Protein AF-A9UHM8-F1 (afdb_monomer)

Secondary structure (DSSP, 8-state):
-----------S-S---SSPPS--HHHHHHHHHHHSTTS---HHHHHHHHHHH-GGGGG-

Solvent-accessible surface area (backbone atoms only — not comparable to full-atom values): 3923 Å² total; per-residue (Å²): 136,82,86,78,73,77,75,74,80,72,70,80,79,61,82,51,56,73,55,83,70,100,61,54,70,68,54,51,54,51,50,47,27,69,69,34,93,78,60,58,72,55,74,68,55,44,52,51,52,50,31,70,60,32,51,46,60,65,83,114

Organism: Microtus levis (NCBI:txid537919)

pLDDT: mean 79.64, std 18.75, range [36.97, 97.0]

Structure (mmCIF, N/CA/C/O backbone):
data_AF-A9UHM8-F1
#
_entry.id   AF-A9UHM8-F1
#
loop_
_atom_site.group_PDB
_atom_site.id
_atom_site.type_symbol
_atom_site.label_atom_id
_atom_site.label_alt_id
_atom_site.label_comp_id
_atom_site.label_asym_id
_atom_site.label_entity_id
_ato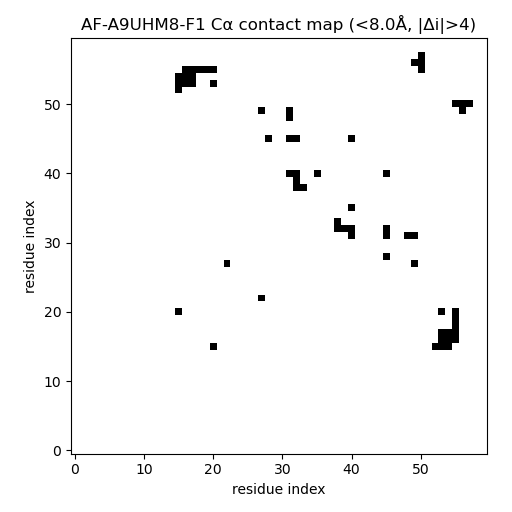m_site.label_seq_id
_atom_site.pdbx_PDB_ins_code
_atom_site.Cartn_x
_atom_site.Cartn_y
_atom_site.Cartn_z
_atom_site.occupancy
_atom_site.B_iso_or_equiv
_atom_site.auth_seq_id
_atom_site.auth_comp_id
_atom_site.auth_asym_id
_atom_site.auth_atom_id
_atom_site.pdbx_PDB_model_num
ATOM 1 N N . ALA A 1 1 ? -12.430 25.330 -3.608 1.00 36.97 1 ALA A N 1
ATOM 2 C CA . ALA A 1 1 ? -12.513 24.284 -4.647 1.00 36.97 1 ALA A CA 1
ATOM 3 C C . ALA A 1 1 ? -12.071 22.955 -4.036 1.00 36.97 1 ALA A C 1
ATOM 5 O O . ALA A 1 1 ? -10.881 22.749 -3.834 1.00 36.97 1 ALA A O 1
ATOM 6 N N . GLY A 1 2 ? -13.023 22.117 -3.616 1.00 39.31 2 GLY A N 1
ATOM 7 C CA . GLY A 1 2 ? -12.731 20.827 -2.986 1.00 39.31 2 GLY A CA 1
ATOM 8 C C . GLY A 1 2 ? -12.235 19.828 -4.027 1.00 39.31 2 GLY A C 1
ATOM 9 O O . GLY A 1 2 ? -12.917 19.578 -5.016 1.00 39.31 2 GLY A O 1
ATOM 10 N N . LEU A 1 3 ? -11.037 19.281 -3.824 1.00 52.16 3 LEU A N 1
ATOM 11 C CA . LEU A 1 3 ? -10.485 18.208 -4.648 1.00 52.16 3 LEU A CA 1
ATOM 12 C C . LEU A 1 3 ? -11.231 16.906 -4.338 1.00 52.16 3 LEU A C 1
ATOM 14 O O . LEU A 1 3 ? -10.754 16.060 -3.580 1.00 52.16 3 LEU A O 1
ATOM 18 N N . SER A 1 4 ? -12.403 16.742 -4.944 1.00 44.47 4 SER A N 1
ATOM 19 C CA . SER A 1 4 ? -13.123 15.474 -5.029 1.00 44.47 4 SER A CA 1
ATOM 20 C C . SER A 1 4 ? -12.326 14.518 -5.917 1.00 44.47 4 SER A C 1
ATOM 22 O O . SER A 1 4 ? -12.645 14.305 -7.084 1.00 44.47 4 SER A O 1
ATOM 24 N N . ARG A 1 5 ? -11.241 13.949 -5.382 1.00 49.25 5 ARG A N 1
ATOM 25 C CA . ARG A 1 5 ? -10.582 12.788 -5.985 1.00 49.25 5 ARG A CA 1
ATOM 26 C C . ARG A 1 5 ? -11.492 11.588 -5.763 1.00 49.25 5 ARG A C 1
ATOM 28 O O . ARG A 1 5 ? -11.294 10.822 -4.821 1.00 49.25 5 ARG A O 1
ATOM 35 N N . ALA A 1 6 ? -12.513 11.470 -6.613 1.00 46.25 6 ALA A N 1
ATOM 36 C CA . ALA A 1 6 ? -13.267 10.243 -6.795 1.00 46.25 6 ALA A CA 1
ATOM 37 C C . ALA A 1 6 ? -12.242 9.125 -7.013 1.00 46.25 6 ALA A C 1
ATOM 39 O O . ALA A 1 6 ? -11.530 9.085 -8.017 1.00 46.25 6 ALA A O 1
ATOM 40 N N . ARG A 1 7 ? -12.065 8.303 -5.980 1.00 56.03 7 ARG A N 1
ATOM 41 C CA . ARG A 1 7 ? -11.106 7.209 -5.958 1.00 56.03 7 ARG A CA 1
ATOM 42 C C . ARG A 1 7 ? -11.732 6.128 -6.822 1.00 56.03 7 ARG A C 1
ATOM 44 O O . ARG A 1 7 ? -12.553 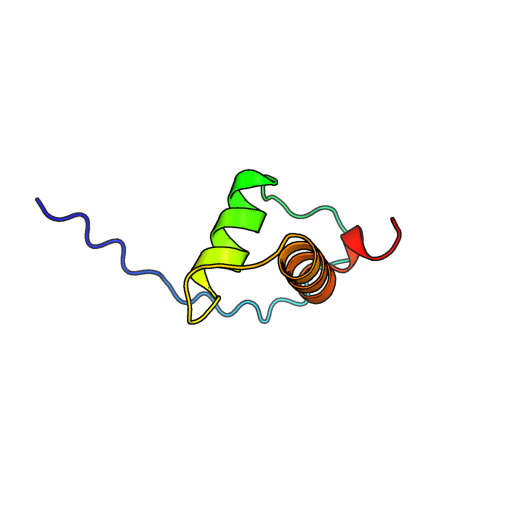5.370 -6.327 1.00 56.03 7 ARG A O 1
ATOM 51 N N . ASP A 1 8 ? -11.433 6.157 -8.118 1.00 54.59 8 ASP A N 1
ATOM 52 C CA . ASP A 1 8 ? -11.854 5.127 -9.064 1.00 54.59 8 ASP A CA 1
ATOM 53 C C . ASP A 1 8 ? -11.435 3.771 -8.472 1.00 54.59 8 ASP A C 1
ATOM 55 O O . ASP A 1 8 ? -10.229 3.534 -8.307 1.00 54.59 8 ASP A O 1
ATOM 59 N N . PRO A 1 9 ? -12.382 2.906 -8.063 1.00 46.06 9 PRO A N 1
ATOM 60 C CA . PRO A 1 9 ? -12.061 1.578 -7.587 1.00 46.06 9 PRO A CA 1
ATOM 61 C C . PRO A 1 9 ? -11.750 0.732 -8.822 1.00 46.06 9 PRO A C 1
ATOM 63 O O . PRO A 1 9 ? -12.490 -0.196 -9.154 1.00 46.06 9 PRO A O 1
ATOM 66 N N . LYS A 1 10 ? -10.658 1.062 -9.530 1.00 49.69 10 LYS A N 1
ATOM 67 C CA . LYS A 1 10 ? -10.148 0.238 -10.621 1.00 49.69 10 LYS A CA 1
ATOM 68 C C . LYS A 1 10 ? -9.809 -1.095 -10.008 1.00 49.69 10 LYS A C 1
ATOM 70 O O . LYS A 1 10 ? -8.846 -1.242 -9.262 1.00 49.69 10 LYS A O 1
ATOM 75 N N . THR A 1 11 ? -10.689 -2.033 -10.299 1.00 47.25 11 THR A N 1
ATOM 76 C CA . THR A 1 11 ? -10.672 -3.415 -9.886 1.00 47.25 11 THR A CA 1
ATOM 77 C C . THR A 1 11 ? -9.251 -3.940 -10.073 1.00 47.25 11 THR A C 1
ATOM 79 O O . THR A 1 11 ? -8.811 -4.166 -11.199 1.00 47.25 11 THR A O 1
ATOM 82 N N . TYR A 1 12 ? -8.528 -4.146 -8.969 1.00 54.38 12 TYR A N 1
ATOM 83 C CA . TYR A 1 12 ? -7.185 -4.747 -8.909 1.00 54.38 12 TYR A CA 1
ATOM 84 C C . TYR A 1 12 ? -7.173 -6.218 -9.398 1.00 54.38 12 TYR A C 1
ATOM 86 O O . TYR A 1 12 ? -6.219 -6.950 -9.183 1.00 54.38 12 TYR A O 1
ATOM 94 N N . ARG A 1 13 ? -8.226 -6.665 -10.099 1.00 52.06 13 ARG A N 1
ATOM 95 C CA . ARG A 1 13 ? -8.364 -7.987 -10.725 1.00 52.06 13 ARG A CA 1
ATOM 96 C C . ARG A 1 13 ? -7.589 -8.146 -12.032 1.00 52.06 13 ARG A C 1
ATOM 98 O O . ARG A 1 13 ? -7.793 -9.134 -12.732 1.00 52.06 13 ARG A O 1
ATOM 105 N N . ARG A 1 14 ? -6.693 -7.224 -12.390 1.00 58.16 14 ARG A N 1
ATOM 106 C CA . ARG A 1 14 ? -5.678 -7.578 -13.386 1.00 58.16 14 ARG A CA 1
ATOM 107 C C . ARG A 1 14 ? -4.684 -8.472 -12.673 1.00 58.16 14 ARG A C 1
ATOM 109 O O . ARG A 1 14 ? -4.002 -7.991 -11.781 1.00 58.16 14 ARG A O 1
ATOM 116 N N . SER A 1 15 ? -4.626 -9.748 -13.044 1.00 57.94 15 SER A N 1
ATOM 117 C CA . SER A 1 15 ? -3.547 -10.646 -12.638 1.00 57.94 15 SER A CA 1
ATOM 118 C C . SER A 1 15 ? -2.219 -9.948 -12.925 1.00 57.94 15 SER A C 1
ATOM 120 O O . SER A 1 15 ? -1.817 -9.828 -14.084 1.00 57.94 15 SER A O 1
ATOM 122 N N . TYR A 1 16 ? -1.590 -9.391 -11.890 1.00 71.25 16 TYR A N 1
ATOM 123 C CA . TYR A 1 16 ? -0.324 -8.700 -12.047 1.00 71.25 16 TYR A CA 1
ATOM 124 C C . TYR A 1 16 ? 0.701 -9.736 -12.490 1.00 71.25 16 TYR A C 1
ATOM 126 O O . TYR A 1 16 ? 0.879 -10.778 -11.861 1.00 71.25 16 TYR A O 1
ATOM 134 N N . THR A 1 17 ? 1.334 -9.474 -13.629 1.00 74.06 17 THR A N 1
ATOM 135 C CA . THR A 1 17 ? 2.398 -10.323 -14.162 1.00 74.06 17 THR A CA 1
ATOM 136 C C . THR A 1 17 ? 3.553 -10.415 -13.164 1.00 74.06 17 THR A C 1
ATOM 138 O O . THR A 1 17 ? 3.740 -9.510 -12.355 1.00 74.06 17 THR A O 1
ATOM 141 N N . HIS A 1 18 ? 4.417 -11.420 -13.307 1.00 78.06 18 HIS A N 1
ATOM 142 C CA . HIS A 1 18 ? 5.687 -11.530 -12.572 1.00 78.06 18 HIS A CA 1
ATOM 143 C C . HIS A 1 18 ? 6.712 -10.428 -12.928 1.00 78.06 18 HIS A C 1
ATOM 145 O O . HIS A 1 18 ? 7.883 -10.549 -12.598 1.00 78.06 18 HIS A O 1
ATOM 151 N N . ALA A 1 19 ? 6.301 -9.364 -13.621 1.00 82.00 19 ALA A N 1
ATOM 152 C CA . ALA A 1 19 ? 7.132 -8.210 -13.926 1.00 82.00 19 ALA A CA 1
ATOM 153 C C . ALA A 1 19 ? 7.062 -7.166 -12.804 1.00 82.00 19 ALA A C 1
ATOM 155 O O . ALA A 1 19 ? 6.064 -7.055 -12.087 1.00 82.00 19 ALA A O 1
ATOM 156 N N . LYS A 1 20 ? 8.121 -6.360 -12.693 1.00 82.25 20 LYS A N 1
ATOM 157 C CA . LYS A 1 20 ? 8.207 -5.267 -11.725 1.00 82.25 20 LYS A CA 1
ATOM 158 C C . LYS A 1 20 ? 7.025 -4.296 -11.896 1.00 82.25 20 LYS A C 1
ATOM 160 O O . LYS A 1 20 ? 6.848 -3.757 -12.991 1.00 82.25 20 LYS A O 1
ATOM 165 N N . PRO A 1 21 ? 6.241 -4.023 -10.841 1.00 85.69 21 PRO A N 1
ATOM 166 C CA . PRO A 1 21 ? 5.111 -3.107 -10.939 1.00 85.69 21 PRO A CA 1
ATOM 167 C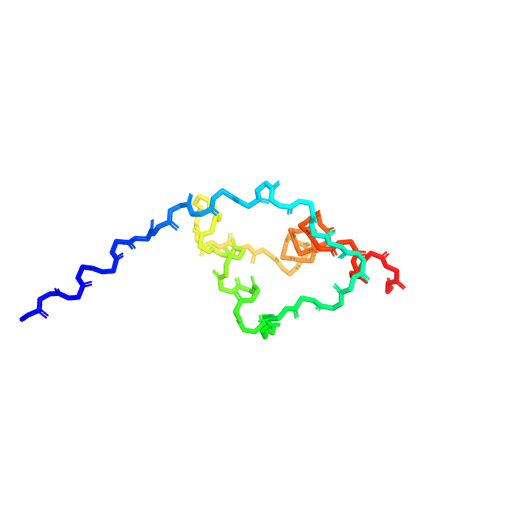 C . PRO A 1 21 ? 5.544 -1.667 -11.255 1.00 85.69 21 PRO A C 1
ATOM 169 O O . PRO A 1 21 ? 6.589 -1.224 -10.772 1.00 85.69 21 PRO A O 1
ATOM 172 N N . PRO A 1 22 ? 4.727 -0.886 -11.987 1.00 88.44 22 PRO A N 1
ATOM 173 C CA . PRO A 1 22 ? 5.005 0.517 -12.304 1.00 88.44 22 PRO A CA 1
ATOM 174 C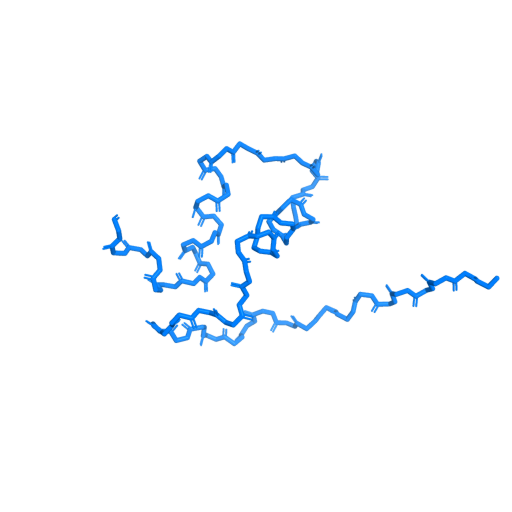 C . PRO A 1 22 ? 4.659 1.453 -11.129 1.00 88.44 22 PRO A C 1
ATOM 176 O O . PRO A 1 22 ? 4.093 2.528 -11.318 1.00 88.44 22 PRO A O 1
ATOM 179 N N . TYR A 1 23 ? 4.960 1.037 -9.898 1.00 89.62 23 TYR A N 1
ATOM 180 C CA . TYR A 1 23 ? 4.672 1.788 -8.680 1.00 89.62 23 TYR A CA 1
ATOM 181 C C . TYR A 1 23 ? 5.941 1.936 -7.846 1.00 89.62 23 TYR A C 1
ATOM 183 O O . TYR A 1 23 ? 6.729 1.002 -7.710 1.00 89.62 23 TYR A O 1
ATOM 191 N N . SER A 1 24 ? 6.133 3.120 -7.265 1.00 94.62 24 SER A N 1
ATOM 192 C CA . SER A 1 24 ? 7.197 3.331 -6.282 1.00 94.62 24 SER A CA 1
ATOM 193 C C . SER A 1 24 ? 6.858 2.636 -4.959 1.00 94.62 24 SER A C 1
ATOM 195 O O . SER A 1 24 ? 5.683 2.412 -4.661 1.00 94.62 24 SER A O 1
ATOM 197 N N . TYR A 1 25 ? 7.860 2.369 -4.118 1.00 92.62 25 TYR A N 1
ATOM 198 C CA . TYR A 1 25 ? 7.620 1.838 -2.770 1.00 92.62 25 TYR A CA 1
ATOM 199 C C . TYR A 1 25 ? 6.702 2.740 -1.937 1.00 92.62 25 TYR A C 1
ATOM 201 O O . TYR A 1 25 ? 5.811 2.233 -1.264 1.00 92.62 25 TYR A O 1
ATOM 209 N N . 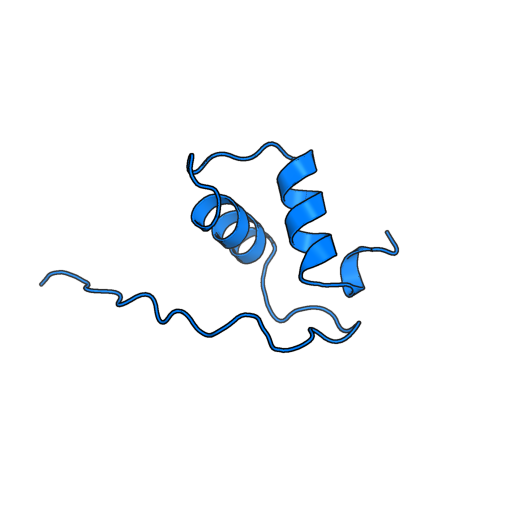ILE A 1 26 ? 6.843 4.068 -2.048 1.00 95.62 26 ILE A N 1
ATOM 210 C CA . ILE A 1 26 ? 5.952 5.028 -1.375 1.00 95.62 26 ILE A CA 1
ATOM 211 C C . ILE A 1 26 ? 4.505 4.796 -1.817 1.00 95.62 26 ILE A C 1
ATOM 213 O O . ILE A 1 26 ? 3.606 4.726 -0.980 1.00 95.62 26 ILE A O 1
ATOM 217 N N . SER A 1 27 ? 4.275 4.627 -3.122 1.00 94.38 27 SER A N 1
ATOM 218 C CA . SER A 1 27 ? 2.948 4.328 -3.661 1.00 94.38 27 SER A CA 1
ATOM 219 C C . SER A 1 27 ? 2.411 3.000 -3.127 1.00 94.38 27 SER A C 1
ATOM 221 O O . SER A 1 27 ? 1.269 2.960 -2.683 1.00 94.38 27 SER A O 1
ATOM 223 N N . LEU A 1 28 ? 3.219 1.935 -3.118 1.00 93.44 28 LEU A N 1
ATOM 224 C CA . LEU A 1 28 ? 2.815 0.614 -2.620 1.00 93.44 28 LEU A CA 1
ATOM 225 C C . LEU A 1 28 ? 2.419 0.654 -1.139 1.00 93.44 28 LEU A C 1
ATOM 227 O O . LEU A 1 28 ? 1.326 0.217 -0.788 1.00 93.44 28 LEU A O 1
ATOM 231 N N . ILE A 1 29 ? 3.262 1.252 -0.294 1.00 94.75 29 ILE A N 1
ATOM 232 C CA . ILE A 1 29 ? 3.004 1.418 1.144 1.00 94.75 29 ILE A CA 1
ATOM 233 C C . ILE A 1 29 ? 1.728 2.234 1.362 1.00 94.75 29 ILE A C 1
ATOM 235 O O . ILE A 1 29 ? 0.856 1.854 2.141 1.00 94.75 29 ILE A O 1
ATOM 239 N N . THR A 1 30 ? 1.584 3.335 0.624 1.00 95.38 30 THR A N 1
ATOM 240 C CA . THR A 1 30 ? 0.401 4.196 0.709 1.00 95.38 30 THR A CA 1
ATOM 241 C C . THR A 1 30 ? -0.867 3.431 0.334 1.00 95.38 30 THR A C 1
ATOM 243 O O . THR A 1 30 ? -1.889 3.579 1.000 1.00 95.38 30 THR A O 1
ATOM 246 N N . MET A 1 31 ? -0.818 2.605 -0.712 1.00 94.44 31 MET A N 1
ATOM 247 C CA . MET A 1 31 ? -1.959 1.800 -1.151 1.00 94.44 31 MET A CA 1
ATOM 248 C C . MET A 1 31 ? -2.326 0.723 -0.126 1.00 94.44 31 MET A C 1
ATOM 250 O O . MET A 1 31 ? -3.507 0.609 0.202 1.00 94.44 31 MET A O 1
ATOM 254 N N . ALA A 1 32 ? -1.340 0.025 0.444 1.00 94.69 32 ALA A N 1
ATOM 255 C CA . ALA A 1 32 ? -1.557 -0.960 1.505 1.00 94.69 32 ALA A CA 1
ATOM 256 C C . ALA A 1 32 ? -2.258 -0.329 2.722 1.00 94.69 32 ALA A C 1
ATOM 258 O O . ALA A 1 32 ? -3.318 -0.786 3.154 1.00 94.69 32 ALA A O 1
ATOM 259 N N . ILE A 1 33 ? -1.728 0.794 3.221 1.00 94.38 33 ILE A N 1
ATOM 260 C CA . ILE A 1 33 ? -2.297 1.520 4.367 1.00 94.38 33 ILE A CA 1
ATOM 261 C C . ILE A 1 33 ? -3.700 2.050 4.041 1.00 94.38 33 ILE A C 1
ATOM 263 O O . ILE A 1 33 ? -4.610 1.971 4.863 1.00 94.38 33 ILE A O 1
ATOM 267 N N . GLN A 1 34 ? -3.918 2.576 2.834 1.00 93.81 34 GLN A N 1
ATOM 268 C CA . GLN A 1 34 ? -5.238 3.066 2.435 1.00 93.81 34 GLN A CA 1
ATOM 269 C C . GLN A 1 34 ? -6.279 1.955 2.307 1.00 93.81 34 GLN A C 1
ATOM 271 O O . GLN A 1 34 ? -7.464 2.245 2.488 1.00 93.81 34 GLN A O 1
ATOM 276 N N . GLN A 1 35 ? -5.876 0.728 1.988 1.00 90.75 35 GLN A N 1
ATOM 277 C CA . GLN A 1 35 ? -6.785 -0.413 1.916 1.00 90.75 35 GLN A CA 1
ATOM 278 C C . GLN A 1 35 ? -7.055 -1.043 3.282 1.00 90.75 35 GLN A C 1
ATOM 280 O O . GLN A 1 35 ? -8.115 -1.644 3.454 1.00 90.75 35 GLN A O 1
ATOM 285 N N . SER A 1 36 ? -6.175 -0.858 4.272 1.00 92.38 36 SER A N 1
ATOM 286 C CA . SER A 1 36 ? -6.438 -1.379 5.611 1.00 92.38 36 SER A CA 1
ATOM 287 C C . SER A 1 36 ? -7.627 -0.655 6.269 1.00 92.38 36 SER A C 1
ATOM 289 O O . SER A 1 36 ? -7.813 0.561 6.083 1.00 92.38 36 SER A O 1
ATOM 291 N N . PRO A 1 37 ? -8.474 -1.376 7.028 1.00 92.25 37 PRO A N 1
ATOM 292 C CA . PRO A 1 37 ? -9.629 -0.779 7.697 1.00 92.25 37 PRO A CA 1
ATOM 293 C C . PRO A 1 37 ? -9.196 0.284 8.713 1.00 92.25 37 PRO A C 1
ATOM 295 O O . PRO A 1 37 ? -9.793 1.355 8.778 1.00 92.25 37 PRO A O 1
ATOM 298 N N . ASN A 1 38 ? -8.085 0.037 9.410 1.00 94.00 38 ASN A N 1
ATOM 299 C CA . ASN A 1 38 ? -7.589 0.885 10.494 1.00 94.00 38 ASN A CA 1
ATOM 300 C C . ASN A 1 38 ? -6.619 1.980 10.023 1.00 94.00 38 ASN A C 1
ATOM 302 O O . ASN A 1 38 ? -6.090 2.714 10.852 1.00 94.00 38 ASN A O 1
ATOM 306 N N . LYS A 1 39 ? -6.339 2.078 8.713 1.00 92.81 39 LYS A N 1
ATOM 307 C CA . LYS A 1 39 ? -5.329 2.992 8.136 1.00 92.81 39 LYS A CA 1
ATOM 308 C C . LYS A 1 39 ? -3.956 2.889 8.801 1.00 92.81 39 LYS A C 1
ATOM 310 O O . LYS A 1 39 ? -3.187 3.844 8.835 1.00 92.81 39 LYS A O 1
ATOM 315 N N . MET A 1 40 ? -3.654 1.700 9.298 1.00 93.75 40 MET A N 1
ATOM 316 C CA . MET A 1 40 ? -2.401 1.330 9.927 1.00 93.75 40 MET A CA 1
ATOM 317 C C . MET A 1 40 ? -2.107 -0.118 9.548 1.00 93.75 40 MET A C 1
ATOM 319 O O . MET A 1 40 ? -3.040 -0.916 9.434 1.00 93.75 40 MET A O 1
ATOM 323 N N . LEU A 1 41 ? -0.837 -0.418 9.297 1.00 95.88 41 LEU A N 1
ATOM 324 C CA . LEU A 1 41 ? -0.318 -1.755 9.035 1.00 95.88 41 LEU A CA 1
ATOM 325 C C . LEU A 1 41 ? 1.098 -1.834 9.598 1.00 95.88 41 LEU A C 1
ATOM 327 O O . LEU A 1 41 ? 1.856 -0.862 9.549 1.00 95.88 41 LEU A O 1
ATOM 331 N N . THR A 1 42 ? 1.452 -3.000 10.109 1.00 97.00 42 THR A N 1
ATOM 332 C CA . THR A 1 42 ? 2.826 -3.361 10.436 1.00 97.00 42 THR A CA 1
ATOM 333 C C . THR A 1 42 ? 3.642 -3.568 9.162 1.00 97.00 42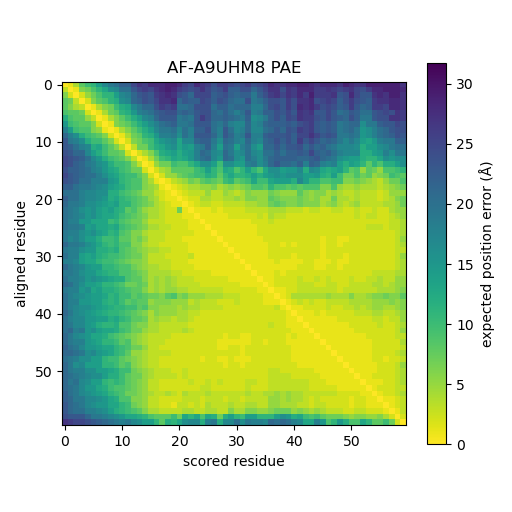 THR A C 1
ATOM 335 O O . THR A 1 42 ? 3.112 -3.773 8.068 1.00 97.00 42 THR A O 1
ATOM 338 N N . LEU A 1 43 ? 4.966 -3.568 9.310 1.00 94.62 43 LEU A N 1
ATOM 339 C CA . LEU A 1 43 ? 5.871 -3.834 8.197 1.00 94.62 43 LEU A CA 1
ATOM 340 C C . LEU A 1 43 ? 5.606 -5.210 7.557 1.00 94.62 43 LEU A C 1
ATOM 342 O O . LEU A 1 43 ? 5.574 -5.318 6.334 1.00 94.62 43 LEU A O 1
ATOM 346 N N . SER A 1 44 ? 5.357 -6.237 8.377 1.00 95.94 44 SER A N 1
ATOM 347 C CA . SER A 1 44 ? 5.043 -7.595 7.909 1.00 95.94 44 SER A CA 1
ATOM 348 C C . SER A 1 44 ? 3.774 -7.629 7.050 1.00 95.94 44 SER A C 1
ATOM 350 O O . SER A 1 44 ? 3.776 -8.196 5.959 1.00 95.94 44 SER A O 1
ATOM 352 N N . GLU A 1 45 ? 2.71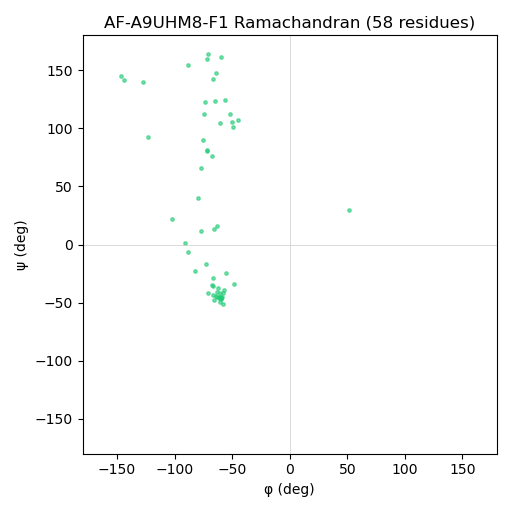0 -6.950 7.482 1.00 94.88 45 GLU A N 1
ATOM 353 C CA . GLU A 1 45 ? 1.450 -6.895 6.729 1.00 94.88 45 GLU A CA 1
ATOM 354 C C . GLU A 1 45 ? 1.598 -6.134 5.405 1.00 94.88 45 GLU A C 1
ATOM 356 O O . GLU A 1 45 ? 1.006 -6.525 4.400 1.00 94.88 45 GLU A O 1
ATOM 361 N N . ILE A 1 46 ? 2.420 -5.077 5.368 1.00 95.00 46 ILE A N 1
ATOM 362 C CA . ILE A 1 46 ? 2.735 -4.366 4.120 1.00 95.00 46 ILE A CA 1
ATOM 363 C C . ILE A 1 46 ? 3.458 -5.306 3.148 1.00 95.00 46 ILE A C 1
ATOM 365 O O . ILE A 1 46 ? 3.093 -5.364 1.974 1.00 95.00 46 ILE A O 1
ATOM 369 N N . TYR A 1 47 ? 4.448 -6.068 3.622 1.00 93.56 47 TYR A N 1
ATOM 370 C CA . TYR A 1 47 ? 5.142 -7.061 2.799 1.00 93.56 47 TYR A CA 1
ATOM 371 C C . TYR A 1 47 ? 4.182 -8.119 2.251 1.00 93.56 47 TYR A C 1
ATOM 373 O O . TYR A 1 47 ? 4.199 -8.391 1.049 1.00 93.56 47 TYR A O 1
ATOM 381 N N . GLN A 1 48 ? 3.318 -8.673 3.104 1.00 93.81 48 GLN A N 1
ATOM 382 C CA . GLN A 1 48 ? 2.312 -9.658 2.702 1.00 93.81 48 GLN A CA 1
ATOM 383 C C . GLN A 1 48 ? 1.348 -9.094 1.654 1.00 93.81 48 GLN A C 1
ATOM 385 O O . GLN A 1 48 ? 1.133 -9.733 0.628 1.00 93.81 48 GLN A O 1
ATOM 390 N N . TRP A 1 49 ? 0.831 -7.879 1.857 1.00 92.94 49 TRP A N 1
ATOM 391 C CA . TRP A 1 49 ? -0.065 -7.220 0.904 1.00 92.94 49 TRP A CA 1
ATOM 392 C C . TRP A 1 49 ? 0.601 -6.999 -0.460 1.00 92.94 49 TRP A C 1
ATOM 394 O O . TRP A 1 49 ? 0.009 -7.291 -1.501 1.00 92.94 49 TRP A O 1
ATOM 404 N N . ILE A 1 50 ? 1.854 -6.524 -0.470 1.00 91.88 50 ILE A N 1
ATOM 405 C CA . ILE A 1 50 ? 2.609 -6.305 -1.713 1.00 91.88 50 ILE A CA 1
ATOM 406 C C 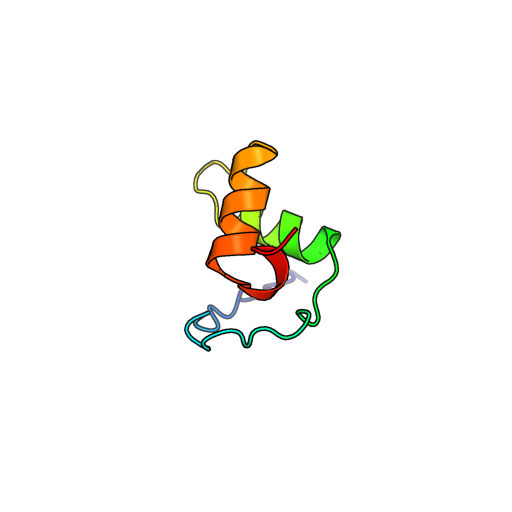. ILE A 1 50 ? 2.857 -7.636 -2.432 1.00 91.88 50 ILE A C 1
ATOM 408 O O . ILE A 1 50 ? 2.674 -7.700 -3.645 1.00 91.88 50 ILE A O 1
ATOM 412 N N . MET A 1 51 ? 3.257 -8.689 -1.716 1.00 91.25 51 MET A N 1
ATOM 413 C CA . MET A 1 51 ? 3.519 -10.011 -2.298 1.00 91.25 51 MET A CA 1
ATOM 414 C C . MET A 1 51 ? 2.254 -10.702 -2.814 1.00 91.25 51 MET A C 1
ATOM 416 O O . MET A 1 51 ? 2.316 -11.416 -3.820 1.00 91.25 51 MET A O 1
ATOM 420 N N . ASP A 1 52 ? 1.115 -10.509 -2.151 1.00 89.81 52 A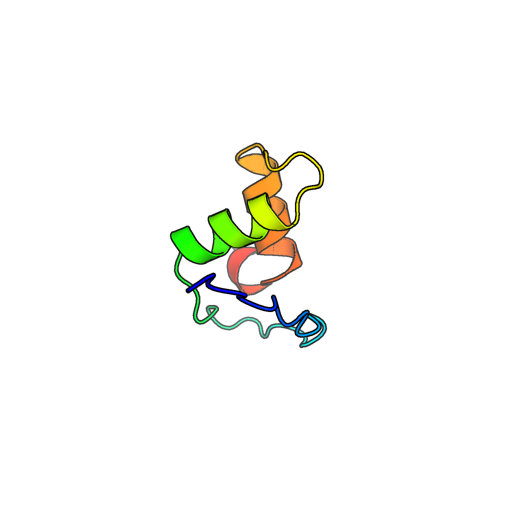SP A N 1
ATOM 421 C CA . ASP A 1 52 ? -0.164 -11.062 -2.593 1.00 89.81 52 ASP A CA 1
ATOM 422 C C . ASP A 1 52 ? -0.596 -10.432 -3.923 1.00 89.81 52 ASP A C 1
ATOM 424 O O . ASP A 1 52 ? -0.854 -11.149 -4.893 1.00 89.81 52 ASP A O 1
ATOM 428 N N . LEU A 1 53 ? -0.535 -9.097 -4.011 1.00 88.75 53 LEU A N 1
ATOM 429 C CA . LEU A 1 53 ? -0.869 -8.357 -5.229 1.00 88.75 53 LEU A CA 1
ATOM 430 C C . LEU A 1 53 ? 0.157 -8.529 -6.351 1.00 88.75 53 LEU A C 1
ATOM 432 O O . LEU A 1 53 ? -0.227 -8.636 -7.512 1.00 88.75 53 LEU A O 1
ATOM 436 N N . PHE A 1 54 ? 1.450 -8.501 -6.036 1.00 89.25 54 PHE A N 1
ATOM 437 C CA . PHE A 1 54 ? 2.530 -8.431 -7.016 1.00 89.25 54 PHE A CA 1
ATOM 438 C C . PHE A 1 54 ? 3.491 -9.616 -6.836 1.00 89.25 54 PHE A C 1
ATOM 440 O O . PHE A 1 54 ? 4.480 -9.510 -6.103 1.00 89.25 54 PHE A O 1
ATOM 447 N N . PRO A 1 55 ? 3.260 -10.732 -7.558 1.00 87.31 55 PRO A N 1
ATOM 448 C CA . PRO A 1 55 ? 4.073 -11.944 -7.450 1.00 87.31 55 PRO A CA 1
ATOM 449 C C . PRO A 1 55 ? 5.573 -11.732 -7.683 1.00 87.31 55 PRO A C 1
ATOM 451 O O . PRO A 1 55 ? 6.375 -12.491 -7.149 1.00 87.31 55 PRO A O 1
ATOM 454 N N . PHE A 1 56 ? 5.957 -10.678 -8.417 1.00 87.19 56 PHE A N 1
ATOM 455 C CA . PHE A 1 56 ? 7.351 -10.250 -8.602 1.00 87.19 56 PHE A CA 1
ATOM 456 C C . PHE A 1 56 ? 8.141 -10.158 -7.283 1.00 87.19 56 PHE A C 1
ATOM 458 O O . PHE A 1 56 ? 9.330 -10.455 -7.264 1.00 87.19 56 PHE A O 1
ATOM 465 N N . TYR A 1 57 ? 7.496 -9.781 -6.174 1.00 88.38 57 TYR A N 1
ATOM 466 C CA . TYR A 1 57 ? 8.175 -9.616 -4.885 1.00 88.38 57 TYR A CA 1
ATOM 467 C C . TYR A 1 57 ? 8.257 -10.896 -4.036 1.00 88.38 57 TYR A C 1
ATOM 469 O O . TYR A 1 57 ? 8.941 -10.869 -3.019 1.00 88.38 57 TYR A O 1
ATOM 477 N N . ARG A 1 58 ? 7.622 -12.012 -4.436 1.00 86.12 58 ARG A N 1
ATOM 478 C CA . ARG A 1 58 ? 7.591 -13.271 -3.651 1.00 86.12 58 ARG A CA 1
ATOM 479 C C . ARG A 1 58 ? 8.914 -14.043 -3.627 1.00 86.12 58 ARG A C 1
ATOM 481 O O . ARG A 1 58 ? 9.054 -14.953 -2.824 1.00 86.12 58 ARG A O 1
ATOM 488 N N . GLN A 1 59 ? 9.838 -13.735 -4.535 1.00 73.81 59 GLN A N 1
ATOM 489 C CA . GLN A 1 59 ? 11.121 -14.436 -4.688 1.00 73.81 59 GLN A CA 1
ATOM 490 C C . GLN A 1 59 ? 12.311 -13.665 -4.085 1.00 73.81 59 GLN A C 1
ATOM 492 O O . GLN A 1 59 ? 13.443 -13.889 -4.506 1.00 73.81 59 GLN A O 1
ATOM 497 N N . ASN A 1 60 ? 12.066 -12.750 -3.138 1.00 60.75 60 ASN A N 1
ATOM 498 C CA . ASN A 1 60 ? 13.134 -12.109 -2.357 1.00 60.75 60 ASN A CA 1
ATOM 499 C C . ASN A 1 60 ? 13.344 -12.819 -1.023 1.00 60.75 60 ASN A C 1
ATOM 501 O O . ASN A 1 60 ? 12.331 -13.283 -0.453 1.00 60.75 60 ASN A O 1
#

Foldseek 3Di:
DDPPPPPPPPPLPPQAPLDDDPDDPVRLQQVQLVPDPVSDDDPVSSLVSCCVSHVVSVVD

Nearest PDB structures (foldseek):
  7vox-assembly2_B  TM=9.809E-01  e=3.107E-05  Homo sapiens
  7yzf-assembly1_C  TM=9.075E-01  e=1.003E-05  Homo sapiens
  5x07-assembly4_L  TM=9.538E-01  e=2.545E-05  Homo sapiens
  7fj2-assembly2_F  TM=9.826E-01  e=4.865E-03  Homo sapiens
  6lbi-assembly1_C  TM=8.523E-01  e=1.319E-02  Homo sapiens

Sequence (60 aa):
AGLSRARDPKTYRRSYTHAKPPYSYISLITMAIQQSPNKMLTLSEIYQWIMDLFPFYRQN

Radius of gyration: 12.95 Å; Cα contacts (8 Å, |Δi|>4): 32; chains: 1; bounding box: 26×39×25 Å

Mean predicted aligned error: 9.04 Å

InterPro domains:
  IPR001766 Fork head domain [PF00250] (20-60)
  IPR001766 Fork head domain [PR00053] (20-33)
  IPR001766 Fork head domain [PR00053] (41-58)
  IPR001766 Fork head domain [PS50039] (20-60)
  IPR001766 Fork head domain [SM00339] (18-60)
  IPR013638 Fork-head N-terminal [PF08430] (2-19)
  IPR018122 Fork head domain conserved site1 [PS00657] (20-33)
  IPR036388 Winged helix-like DNA-binding domain superfamily [G3DSA:1.10.10.10] (4-60)
  IPR036390 Winged helix DNA-binding domain superfamily [SSF46785] (19-60)
  IPR050211 Forkhead box domain-containing protein [PTHR11829] (11-60)